Protein AF-A0A4Y2KEQ4-F1 (afdb_monomer)

Organism: Araneus ventricosus (NCBI:txid182803)

Structure (mmCIF, N/CA/C/O backbone):
data_AF-A0A4Y2KEQ4-F1
#
_entry.id   AF-A0A4Y2KEQ4-F1
#
loop_
_atom_site.group_PDB
_atom_site.id
_atom_site.type_symbol
_atom_site.label_atom_id
_atom_site.label_alt_id
_atom_site.label_comp_id
_atom_site.label_asym_id
_atom_site.label_entity_id
_atom_site.label_seq_id
_atom_site.pdbx_PDB_ins_code
_atom_site.Cartn_x
_atom_site.Cartn_y
_atom_site.Cartn_z
_atom_site.occupancy
_atom_site.B_iso_or_equiv
_atom_site.auth_seq_id
_atom_site.auth_comp_id
_atom_site.auth_asym_id
_atom_site.auth_atom_id
_atom_site.pdbx_PDB_model_num
ATOM 1 N N . MET A 1 1 ? -6.309 -8.898 8.940 1.00 89.44 1 MET A N 1
ATOM 2 C CA . MET A 1 1 ? -7.021 -7.709 9.448 1.00 89.44 1 MET A CA 1
ATOM 3 C C . MET A 1 1 ? -7.736 -6.975 8.327 1.00 89.44 1 MET A C 1
ATOM 5 O O . MET A 1 1 ? -8.952 -6.938 8.377 1.00 89.44 1 MET A O 1
ATOM 9 N N . LEU A 1 2 ? -7.035 -6.526 7.274 1.00 93.75 2 LEU A N 1
ATOM 10 C CA . LEU A 1 2 ? -7.657 -5.839 6.128 1.00 93.75 2 LEU A CA 1
ATOM 11 C C . LEU A 1 2 ? -8.900 -6.553 5.569 1.00 93.75 2 LEU A C 1
ATOM 13 O O . LEU A 1 2 ? -9.956 -5.949 5.478 1.00 93.75 2 LEU A O 1
ATOM 17 N N . ALA A 1 3 ? -8.808 -7.855 5.276 1.00 93.25 3 ALA A N 1
ATOM 18 C CA . ALA A 1 3 ? -9.948 -8.617 4.755 1.00 93.25 3 ALA A CA 1
ATOM 19 C C . ALA A 1 3 ? -11.161 -8.656 5.710 1.00 93.25 3 ALA A C 1
ATOM 21 O O . ALA A 1 3 ? -12.293 -8.611 5.245 1.00 93.25 3 ALA A O 1
ATOM 22 N N . LEU A 1 4 ? -10.930 -8.715 7.028 1.00 92.19 4 LEU A N 1
ATOM 23 C CA . LEU A 1 4 ? -12.002 -8.680 8.032 1.00 92.19 4 LEU A CA 1
ATOM 24 C C . LEU A 1 4 ? -12.635 -7.286 8.088 1.00 92.19 4 LEU A C 1
ATOM 26 O O . LEU A 1 4 ? -13.852 -7.159 8.040 1.00 92.19 4 LEU A O 1
ATOM 30 N N . CYS A 1 5 ? -11.808 -6.240 8.101 1.00 92.00 5 CYS A N 1
ATOM 31 C CA . CYS A 1 5 ? -12.287 -4.865 8.080 1.00 92.00 5 CYS A CA 1
ATOM 32 C C . CYS A 1 5 ? -13.108 -4.556 6.813 1.00 92.00 5 CYS A C 1
ATOM 34 O O . CYS A 1 5 ? -14.205 -4.009 6.912 1.00 92.00 5 CYS A O 1
ATOM 36 N N . ASN A 1 6 ? -12.643 -5.005 5.641 1.00 91.31 6 ASN A N 1
ATOM 37 C CA . ASN A 1 6 ? -13.374 -4.908 4.373 1.00 91.31 6 ASN A CA 1
ATOM 38 C C . ASN A 1 6 ? -14.713 -5.671 4.387 1.00 91.31 6 ASN A C 1
ATOM 40 O O . ASN A 1 6 ? -15.627 -5.324 3.639 1.00 91.31 6 ASN A O 1
ATOM 44 N N . ALA A 1 7 ? -14.836 -6.708 5.221 1.00 90.56 7 ALA A N 1
ATOM 45 C CA . ALA A 1 7 ? -16.080 -7.445 5.439 1.00 90.56 7 ALA A CA 1
ATOM 46 C C . ALA A 1 7 ? -17.027 -6.759 6.445 1.00 90.56 7 ALA A C 1
ATOM 48 O O . ALA A 1 7 ? -18.120 -7.264 6.687 1.00 90.56 7 ALA A O 1
ATOM 49 N N . GLY A 1 8 ? -16.634 -5.614 7.013 1.00 88.69 8 GLY A N 1
ATOM 50 C CA . GLY A 1 8 ? -17.411 -4.885 8.016 1.00 88.69 8 GLY A CA 1
ATOM 51 C C . GLY A 1 8 ? -17.268 -5.434 9.435 1.00 88.69 8 GLY A C 1
ATOM 52 O O . GLY A 1 8 ? -18.014 -5.017 10.319 1.00 88.69 8 GLY A O 1
ATOM 53 N N . GLU A 1 9 ? -16.325 -6.350 9.674 1.00 90.81 9 GLU A N 1
ATOM 54 C CA . GLU A 1 9 ? -16.040 -6.829 11.026 1.00 90.81 9 GLU A CA 1
ATOM 55 C C . GLU A 1 9 ? -15.457 -5.700 11.872 1.00 90.81 9 GLU A C 1
ATOM 57 O O . GLU A 1 9 ? -14.577 -4.954 11.427 1.00 90.81 9 GLU A O 1
ATOM 62 N N . ARG A 1 10 ? -15.931 -5.596 13.115 1.00 89.69 10 ARG A N 1
ATOM 63 C CA . ARG A 1 10 ? -15.475 -4.571 14.054 1.00 89.69 10 ARG A CA 1
ATOM 64 C C . ARG A 1 10 ? -14.089 -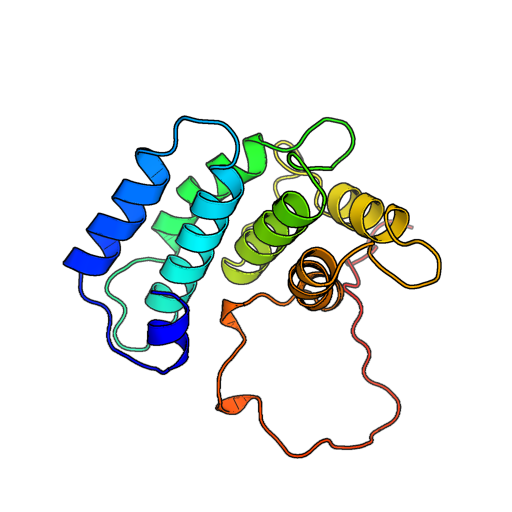4.918 14.580 1.00 89.69 10 ARG A C 1
ATOM 66 O O . ARG A 1 10 ? -13.900 -5.979 15.173 1.00 89.69 10 ARG A O 1
ATOM 73 N N . MET A 1 11 ? -13.144 -4.000 14.418 1.00 91.81 11 MET A N 1
ATOM 74 C CA . MET A 1 11 ? -11.799 -4.138 14.979 1.00 91.81 11 MET A CA 1
ATOM 75 C C . MET A 1 11 ? -11.745 -3.580 16.406 1.00 91.81 11 MET A C 1
ATOM 77 O O . MET A 1 11 ? -12.445 -2.623 16.738 1.00 91.81 11 MET A O 1
ATOM 81 N N . THR A 1 12 ? -10.942 -4.202 17.270 1.00 92.44 12 THR A N 1
ATOM 82 C CA . THR A 1 12 ? -10.748 -3.748 18.658 1.00 92.44 12 THR A CA 1
ATOM 83 C C . THR A 1 12 ? -9.490 -2.889 18.800 1.00 92.44 12 THR A C 1
ATOM 85 O O . THR A 1 12 ? -8.574 -2.990 17.986 1.00 92.44 12 THR A O 1
ATOM 88 N N . GLU A 1 13 ? -9.382 -2.101 19.872 1.00 91.94 13 GLU A N 1
ATOM 89 C CA . GLU A 1 13 ? -8.150 -1.357 20.202 1.00 91.94 13 GLU A CA 1
ATOM 90 C C . GLU A 1 13 ? -6.926 -2.285 20.266 1.00 91.94 13 GLU A C 1
ATOM 92 O O . GLU A 1 13 ? -5.874 -1.989 19.712 1.00 91.94 13 GLU A O 1
ATOM 97 N N . ARG A 1 14 ? -7.084 -3.487 20.836 1.00 93.25 14 ARG A N 1
ATOM 98 C CA . ARG A 1 14 ? -6.017 -4.500 20.892 1.00 93.25 14 ARG A CA 1
ATOM 99 C C . ARG A 1 14 ? -5.568 -4.961 19.501 1.00 93.25 14 ARG A C 1
ATOM 101 O O . ARG A 1 14 ? -4.409 -5.339 19.319 1.00 93.25 14 ARG A O 1
ATOM 108 N N . ASP A 1 15 ? -6.485 -5.016 18.541 1.00 93.31 15 ASP A N 1
ATOM 109 C CA . ASP A 1 15 ? -6.168 -5.379 17.160 1.00 93.31 15 ASP A CA 1
ATOM 110 C C . ASP A 1 15 ? -5.333 -4.281 16.496 1.00 93.31 15 ASP A C 1
ATOM 112 O O . ASP A 1 15 ? -4.303 -4.581 15.886 1.00 93.31 15 ASP A O 1
ATOM 116 N N . VAL A 1 16 ? -5.722 -3.022 16.706 1.00 92.75 16 VAL A N 1
ATOM 117 C CA . VAL A 1 16 ? -4.980 -1.835 16.267 1.00 92.75 16 VAL A CA 1
ATOM 118 C C . VAL A 1 16 ? -3.585 -1.797 16.891 1.00 92.75 16 VAL A C 1
ATOM 120 O O . VAL A 1 16 ? -2.601 -1.769 16.159 1.00 92.75 16 VAL A O 1
ATOM 123 N N . GLU A 1 17 ? -3.463 -1.921 18.216 1.00 92.50 17 GLU A N 1
ATOM 124 C CA . GLU A 1 17 ? -2.174 -1.938 18.925 1.00 92.50 17 GLU A CA 1
ATOM 125 C C . GLU A 1 17 ? -1.220 -3.008 18.379 1.00 92.50 17 GLU A C 1
ATOM 127 O O . GLU A 1 17 ? -0.030 -2.761 18.160 1.00 92.50 17 GLU A O 1
ATOM 132 N N . LYS A 1 18 ? -1.732 -4.222 18.132 1.00 91.38 18 LYS A N 1
ATOM 133 C CA . LYS A 1 18 ? -0.938 -5.305 17.539 1.00 91.38 18 LYS A CA 1
ATOM 134 C C . LYS A 1 18 ? -0.464 -4.943 16.141 1.00 91.38 18 LYS A C 1
ATOM 136 O O . LYS A 1 18 ? 0.687 -5.226 15.811 1.00 91.38 18 LYS A O 1
ATOM 141 N N . LEU A 1 19 ? -1.330 -4.353 15.324 1.00 90.88 19 LEU A N 1
ATOM 142 C CA . LEU A 1 19 ? -1.014 -3.995 13.949 1.00 90.88 19 LEU A CA 1
ATOM 143 C C . LEU A 1 19 ? 0.008 -2.852 13.882 1.00 90.88 19 LEU A C 1
ATOM 145 O O . LEU A 1 19 ? 1.003 -2.967 13.166 1.00 90.88 19 LEU A O 1
ATOM 149 N N . THR A 1 20 ? -0.161 -1.822 14.709 1.00 91.69 20 THR A N 1
ATOM 150 C CA . THR A 1 20 ? 0.815 -0.739 14.890 1.00 91.69 20 THR A CA 1
ATOM 151 C C . THR A 1 20 ? 2.146 -1.289 15.409 1.00 91.69 20 THR A C 1
ATOM 153 O O . THR A 1 20 ? 3.215 -0.938 14.912 1.00 91.69 20 THR A O 1
ATOM 156 N N . SER A 1 21 ? 2.122 -2.256 16.333 1.00 90.38 21 SER A N 1
ATOM 157 C CA . SER A 1 21 ? 3.342 -2.932 16.789 1.00 90.38 21 SER A CA 1
ATOM 158 C C . SER A 1 21 ? 4.043 -3.715 15.673 1.00 90.38 21 SER A C 1
ATOM 160 O O . SER A 1 21 ? 5.274 -3.722 15.623 1.00 90.38 21 SER A O 1
ATOM 162 N N . VAL A 1 22 ? 3.294 -4.366 14.776 1.00 89.00 22 VAL A N 1
ATOM 163 C CA . VAL A 1 22 ? 3.852 -5.055 13.599 1.00 89.00 22 VAL A CA 1
ATOM 164 C C . VAL A 1 22 ? 4.550 -4.064 12.672 1.00 89.00 22 VAL A C 1
ATOM 166 O O . VAL A 1 22 ? 5.647 -4.368 12.207 1.00 89.00 22 VAL A O 1
ATOM 169 N N . PHE A 1 23 ? 3.968 -2.881 12.456 1.00 91.50 23 PHE A N 1
ATOM 170 C CA . PHE A 1 23 ? 4.589 -1.823 11.659 1.00 91.50 23 PHE A CA 1
ATOM 171 C C . PHE A 1 23 ? 5.926 -1.354 12.249 1.00 91.50 23 PHE A C 1
ATOM 173 O O . PHE A 1 23 ? 6.896 -1.189 11.515 1.00 91.50 23 PHE A O 1
ATOM 180 N N . TRP A 1 24 ? 5.999 -1.153 13.567 1.00 88.88 24 TRP A N 1
ATOM 181 C CA . TRP A 1 24 ? 7.203 -0.613 14.210 1.00 88.88 24 TRP A CA 1
ATOM 182 C C . TRP A 1 24 ? 8.272 -1.645 14.502 1.00 88.88 24 TRP A C 1
ATOM 184 O O . TRP A 1 24 ? 9.456 -1.328 14.497 1.00 88.88 24 TRP A O 1
ATOM 194 N N . LYS A 1 25 ? 7.907 -2.912 14.705 1.00 84.94 25 LYS A N 1
ATOM 195 C CA . LYS A 1 25 ? 8.901 -3.980 14.869 1.00 84.94 25 LYS A CA 1
ATOM 196 C C . LYS A 1 25 ? 9.637 -4.273 13.565 1.00 84.94 25 LYS A C 1
ATOM 198 O O . LYS A 1 25 ? 10.468 -5.182 13.558 1.00 84.94 25 LYS A O 1
ATOM 203 N N . ALA A 1 26 ? 9.396 -3.483 12.513 1.00 71.62 26 ALA A N 1
ATOM 204 C CA . ALA A 1 26 ? 9.523 -3.897 11.147 1.00 71.62 26 ALA A CA 1
ATOM 205 C C . ALA A 1 26 ? 10.945 -3.944 10.517 1.00 71.62 26 ALA A C 1
ATOM 207 O O . ALA A 1 26 ? 11.181 -3.248 9.536 1.00 71.62 26 ALA A O 1
ATOM 208 N N . HIS A 1 27 ? 11.927 -4.671 11.074 1.00 62.81 27 HIS A N 1
ATOM 209 C CA . HIS A 1 27 ? 13.364 -4.360 10.884 1.00 62.81 27 HIS A CA 1
ATOM 210 C C . HIS A 1 27 ? 14.207 -5.231 9.907 1.00 62.81 27 HIS A C 1
ATOM 212 O O . HIS A 1 27 ? 15.433 -5.154 9.975 1.00 62.81 27 HIS A O 1
ATOM 218 N N . ARG A 1 28 ? 13.658 -6.071 9.010 1.00 59.03 28 ARG A N 1
ATOM 219 C CA . ARG A 1 28 ? 14.478 -6.810 7.999 1.00 59.03 28 ARG A CA 1
ATOM 220 C C . ARG A 1 28 ? 14.025 -6.537 6.554 1.00 59.03 28 ARG A C 1
ATOM 222 O O . ARG A 1 28 ? 13.014 -5.880 6.329 1.00 59.03 28 ARG A O 1
ATOM 229 N N . GLU A 1 29 ? 14.779 -7.042 5.573 1.00 50.44 29 GLU A N 1
ATOM 230 C CA . GLU A 1 29 ? 14.389 -7.036 4.150 1.00 50.44 29 GLU A CA 1
ATOM 231 C C . GLU A 1 29 ? 12.990 -7.659 3.960 1.00 50.44 29 GLU A C 1
ATOM 233 O O . GLU A 1 29 ? 12.661 -8.636 4.638 1.00 50.44 29 GLU A O 1
ATOM 238 N N . PHE A 1 30 ? 12.180 -7.095 3.049 1.00 56.72 30 PHE A N 1
ATOM 239 C CA . PHE A 1 30 ? 10.769 -7.434 2.753 1.00 56.72 30 PHE A CA 1
ATOM 240 C C . PHE A 1 30 ? 9.705 -6.919 3.732 1.00 56.72 30 PHE A C 1
ATOM 242 O O . PHE A 1 30 ? 8.533 -7.293 3.636 1.00 56.72 30 PHE A O 1
ATOM 249 N N . TRP A 1 31 ? 10.064 -6.056 4.683 1.00 83.19 31 TRP A N 1
ATOM 250 C CA . TRP A 1 31 ? 9.089 -5.587 5.668 1.00 83.19 31 TRP A CA 1
ATOM 251 C C . TRP A 1 31 ? 8.289 -4.384 5.184 1.00 83.19 31 TRP A C 1
ATOM 253 O O . TRP A 1 31 ? 7.193 -4.176 5.693 1.00 83.19 31 TRP A O 1
ATOM 263 N N . THR A 1 32 ? 8.743 -3.660 4.158 1.00 92.88 32 THR A N 1
ATOM 264 C CA . THR A 1 32 ? 7.969 -2.546 3.594 1.00 92.88 32 THR A CA 1
ATOM 265 C C . THR A 1 32 ? 6.634 -3.013 3.008 1.00 92.88 32 THR A C 1
ATOM 267 O O . THR A 1 32 ? 5.630 -2.331 3.191 1.00 92.88 32 THR A O 1
ATOM 270 N N . ASP A 1 33 ? 6.559 -4.225 2.443 1.00 94.25 33 ASP A N 1
ATOM 271 C CA . ASP A 1 33 ? 5.275 -4.842 2.070 1.00 94.25 33 ASP A CA 1
ATOM 272 C C . ASP A 1 33 ? 4.348 -5.014 3.282 1.00 94.25 33 ASP A C 1
ATOM 274 O O . ASP A 1 33 ? 3.154 -4.726 3.220 1.00 94.25 33 ASP A O 1
ATOM 278 N N . THR A 1 34 ? 4.904 -5.492 4.400 1.00 94.00 34 THR A N 1
ATOM 279 C CA . THR A 1 34 ? 4.156 -5.743 5.640 1.00 94.00 34 THR A CA 1
ATOM 280 C C . THR A 1 34 ? 3.707 -4.433 6.278 1.00 94.00 34 THR A C 1
ATOM 282 O O . THR A 1 34 ? 2.571 -4.333 6.729 1.00 94.00 34 THR A O 1
ATOM 285 N N . GLN A 1 35 ? 4.569 -3.417 6.272 1.00 94.94 35 GLN A N 1
ATOM 286 C CA . GLN A 1 35 ? 4.268 -2.069 6.739 1.00 94.94 35 GLN A CA 1
ATOM 287 C C . GLN A 1 35 ? 3.165 -1.424 5.891 1.00 94.94 35 GLN A C 1
ATOM 289 O O . GLN A 1 35 ? 2.193 -0.926 6.448 1.00 94.94 35 GLN A O 1
ATOM 294 N N . ALA A 1 36 ? 3.250 -1.507 4.561 1.00 96.25 36 ALA A N 1
ATOM 295 C CA . ALA A 1 36 ? 2.211 -1.002 3.666 1.00 96.25 36 ALA A CA 1
ATOM 296 C C . ALA A 1 36 ? 0.869 -1.723 3.879 1.00 96.25 36 ALA A C 1
ATOM 298 O O . ALA A 1 36 ? -0.173 -1.079 3.974 1.00 96.25 36 ALA A O 1
ATOM 299 N N . LEU A 1 37 ? 0.876 -3.052 4.037 1.00 95.69 37 LEU A N 1
ATOM 300 C CA . LEU A 1 37 ? -0.332 -3.819 4.369 1.00 95.69 37 LEU A CA 1
ATOM 301 C C . LEU A 1 37 ? -0.895 -3.477 5.757 1.00 95.69 37 LEU A C 1
ATOM 303 O O . LEU A 1 37 ? -2.115 -3.490 5.931 1.00 95.69 37 LEU A O 1
ATOM 307 N N . ALA A 1 38 ? -0.036 -3.173 6.734 1.00 95.31 38 ALA A N 1
ATOM 308 C CA . ALA A 1 38 ? -0.458 -2.702 8.047 1.00 95.31 38 ALA A CA 1
ATOM 309 C C . ALA A 1 38 ? -1.131 -1.329 7.948 1.00 95.31 38 ALA A C 1
ATOM 311 O O . ALA A 1 38 ? -2.229 -1.170 8.472 1.00 95.31 38 ALA A O 1
ATOM 312 N N . VAL A 1 39 ? -0.551 -0.390 7.194 1.00 96.06 39 VAL A N 1
ATOM 313 C CA . VAL A 1 39 ? -1.170 0.916 6.920 1.00 96.06 39 VAL A CA 1
ATOM 314 C C . VAL A 1 39 ? -2.518 0.745 6.221 1.00 96.06 39 VAL A C 1
ATOM 316 O O . VAL A 1 39 ? -3.505 1.291 6.695 1.00 96.06 39 VAL A O 1
ATOM 319 N N . LEU A 1 40 ? -2.613 -0.075 5.168 1.00 96.94 40 LEU A N 1
ATOM 320 C CA . LEU A 1 40 ? -3.890 -0.354 4.493 1.00 96.94 40 LEU A CA 1
ATOM 321 C C . LEU A 1 40 ? -4.952 -0.882 5.468 1.00 96.94 40 LEU A C 1
ATOM 323 O O . LEU A 1 40 ? -6.101 -0.449 5.445 1.00 96.94 40 LEU A O 1
ATOM 327 N N . 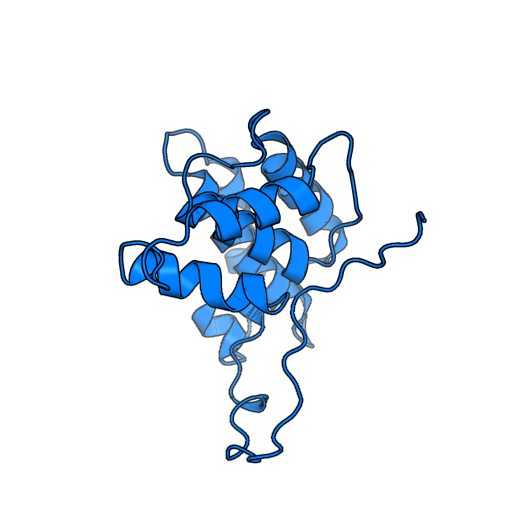ALA A 1 41 ? -4.580 -1.814 6.346 1.00 95.69 41 ALA A N 1
ATOM 328 C CA . ALA A 1 41 ? -5.497 -2.329 7.352 1.00 95.69 41 ALA A CA 1
ATOM 329 C C . ALA A 1 41 ? -5.912 -1.254 8.374 1.00 95.69 41 ALA A C 1
ATOM 331 O O . ALA A 1 41 ? -7.100 -1.171 8.666 1.00 95.69 41 ALA A O 1
ATOM 332 N N . LEU A 1 42 ? -4.984 -0.425 8.867 1.00 95.38 42 LEU A N 1
ATOM 333 C CA . LEU A 1 42 ? -5.273 0.673 9.801 1.00 95.38 42 LEU A CA 1
ATOM 334 C C . LEU A 1 42 ? -6.180 1.738 9.177 1.00 95.38 42 LEU A C 1
ATOM 336 O O . LEU A 1 42 ? -7.164 2.124 9.797 1.00 95.38 42 LEU A O 1
ATOM 340 N N . VAL A 1 43 ? -5.918 2.133 7.926 1.00 95.31 43 VAL A N 1
ATOM 341 C CA . VAL A 1 43 ? -6.792 3.035 7.158 1.00 95.31 43 VAL A CA 1
ATOM 342 C C . VAL A 1 43 ? -8.203 2.468 7.067 1.00 95.31 43 VAL A C 1
ATOM 344 O O . VAL A 1 43 ? -9.173 3.194 7.251 1.00 95.31 43 VAL A O 1
ATOM 347 N N . CYS A 1 44 ? -8.340 1.168 6.791 1.00 94.38 44 CYS A N 1
ATOM 348 C CA . CYS A 1 44 ? -9.657 0.547 6.762 1.00 94.38 44 CYS A CA 1
ATOM 349 C C . CYS A 1 44 ? -10.375 0.693 8.114 1.00 94.38 44 CYS A C 1
ATOM 351 O O . CYS A 1 44 ? -11.551 1.048 8.129 1.00 94.38 44 CYS A O 1
ATOM 353 N N . VAL A 1 45 ? -9.676 0.453 9.233 1.00 93.25 45 VAL A N 1
ATOM 354 C CA . VAL A 1 45 ? -10.250 0.586 10.585 1.00 93.25 45 VAL A CA 1
ATOM 355 C C . VAL A 1 45 ? -10.689 2.018 10.869 1.00 93.25 45 VAL A C 1
ATOM 357 O O . VAL A 1 45 ? -11.806 2.215 11.339 1.00 93.25 45 VAL A O 1
ATOM 360 N N . ALA A 1 46 ? -9.845 2.996 10.543 1.00 92.44 46 ALA A N 1
ATOM 361 C CA . ALA A 1 46 ? -10.148 4.413 10.719 1.00 92.44 46 ALA A CA 1
ATOM 362 C C . ALA A 1 46 ? -11.350 4.860 9.866 1.00 92.44 46 ALA A C 1
ATOM 364 O O . ALA A 1 46 ? -12.134 5.701 10.269 1.00 92.44 46 ALA A O 1
ATOM 365 N N . LYS A 1 47 ? -11.589 4.240 8.703 1.00 90.12 47 LYS A N 1
ATOM 366 C CA . LYS A 1 47 ? -12.773 4.546 7.877 1.00 90.12 47 LYS A CA 1
ATOM 367 C C . LYS A 1 47 ? -14.062 3.844 8.339 1.00 90.12 47 LYS A C 1
ATOM 369 O O . LYS A 1 47 ? -15.107 4.039 7.712 1.00 90.12 47 LYS A O 1
ATOM 374 N N . GLN A 1 48 ? -14.038 3.013 9.388 1.00 86.56 48 GLN A N 1
ATOM 375 C CA . GLN A 1 48 ? -15.254 2.364 9.896 1.00 86.56 48 GLN A CA 1
ATOM 376 C C . GLN A 1 48 ? -16.116 3.335 10.733 1.00 86.56 48 GLN A C 1
ATOM 378 O O . GLN A 1 48 ? -15.582 4.152 11.470 1.00 86.56 48 GLN A O 1
ATOM 383 N N . PRO A 1 49 ? -17.459 3.195 10.743 1.00 80.19 49 PRO A N 1
ATOM 384 C CA . PRO A 1 49 ? -18.361 4.067 11.519 1.00 80.19 49 PRO A CA 1
ATOM 385 C C . PRO A 1 49 ? -18.161 4.053 13.047 1.00 80.19 49 PRO A C 1
ATOM 387 O O . PRO A 1 49 ? -18.751 4.861 13.762 1.00 80.19 49 PRO A O 1
ATOM 390 N N . HIS A 1 50 ? -17.403 3.085 13.561 1.00 77.31 50 HIS A N 1
ATOM 391 C CA . HIS A 1 50 ? -17.083 2.909 14.978 1.00 77.31 50 HIS A CA 1
ATOM 392 C C . HIS A 1 50 ? -15.564 2.872 15.157 1.00 77.31 50 HIS A C 1
ATOM 394 O O . HIS A 1 50 ? -15.037 1.930 15.755 1.00 77.31 50 HIS A O 1
ATOM 400 N N . GLU A 1 51 ? -14.883 3.844 14.550 1.00 73.75 51 GLU A N 1
ATOM 401 C CA . GLU A 1 51 ? -13.428 3.941 14.550 1.00 73.75 51 GLU A CA 1
ATOM 402 C C . GLU A 1 51 ? -12.862 3.909 15.976 1.00 73.75 51 GLU A C 1
ATOM 404 O O . GLU A 1 51 ? -13.406 4.480 16.921 1.00 73.75 51 GLU A O 1
ATOM 409 N N . VAL A 1 52 ? -11.764 3.177 16.119 1.00 82.75 52 VAL A N 1
ATOM 410 C CA . VAL A 1 52 ? -10.961 3.077 17.348 1.00 82.75 52 VAL A CA 1
ATOM 411 C C . VAL A 1 52 ? -9.537 3.586 17.104 1.00 82.75 52 VAL A C 1
ATOM 413 O O . VAL A 1 52 ? -8.646 3.342 17.909 1.00 82.75 52 VAL A O 1
ATOM 416 N N . PHE A 1 53 ? -9.304 4.220 15.952 1.00 85.19 53 PHE A N 1
ATOM 417 C CA . PHE A 1 53 ? -7.995 4.657 15.489 1.00 85.19 53 PHE A CA 1
ATOM 418 C C . PHE A 1 53 ? -8.145 5.882 14.593 1.00 85.19 53 PHE A C 1
ATOM 420 O O . PHE A 1 53 ? -8.976 5.860 13.687 1.00 85.19 53 PHE A O 1
ATOM 427 N N . ASP A 1 54 ? -7.346 6.913 14.849 1.00 84.25 54 ASP A N 1
ATOM 428 C CA . ASP A 1 54 ? -7.425 8.192 14.147 1.00 84.25 54 ASP A CA 1
ATOM 429 C C . ASP A 1 54 ? -6.626 8.159 12.830 1.00 84.25 54 ASP A C 1
ATOM 431 O O . ASP A 1 54 ? -5.519 7.616 12.753 1.00 84.25 54 ASP A O 1
ATOM 435 N N . MET A 1 55 ? -7.170 8.782 11.783 1.00 85.00 55 MET A N 1
ATOM 436 C CA . MET A 1 55 ? -6.462 9.015 10.522 1.00 85.00 55 MET A CA 1
ATOM 437 C C . MET A 1 55 ? -5.200 9.872 10.711 1.00 85.00 55 MET A C 1
ATOM 439 O O . MET A 1 55 ? -4.246 9.715 9.946 1.00 85.00 55 MET A O 1
ATOM 443 N N . ASP A 1 56 ? -5.144 10.742 11.722 1.00 85.31 56 ASP A N 1
ATOM 444 C CA . ASP A 1 56 ? -3.950 11.543 12.010 1.00 85.31 56 ASP A CA 1
ATOM 445 C C . ASP A 1 56 ? -2.751 10.677 12.436 1.00 85.31 56 ASP A C 1
ATOM 447 O O . ASP A 1 56 ? -1.619 10.968 12.041 1.00 85.31 56 ASP A O 1
ATOM 451 N N . GLU A 1 57 ? -2.976 9.556 13.131 1.00 87.00 57 GLU A N 1
ATOM 452 C CA . GLU A 1 57 ? -1.908 8.609 13.494 1.00 87.00 57 GLU A CA 1
ATOM 453 C C . GLU A 1 57 ? -1.319 7.895 12.262 1.00 87.00 57 GLU A C 1
ATOM 455 O O . GLU A 1 57 ? -0.164 7.465 12.257 1.00 87.00 57 GLU A O 1
ATOM 460 N N . ILE A 1 58 ? -2.077 7.812 11.164 1.00 92.19 58 ILE A N 1
ATOM 461 C CA . ILE A 1 58 ? -1.624 7.198 9.907 1.00 92.19 58 ILE A CA 1
ATOM 462 C C . ILE A 1 58 ? -0.577 8.070 9.208 1.00 92.19 58 ILE A C 1
ATOM 464 O O . ILE A 1 58 ? 0.285 7.538 8.499 1.00 92.19 58 ILE A O 1
ATOM 468 N N . LYS A 1 59 ? -0.597 9.392 9.427 1.00 90.19 59 LYS A N 1
ATOM 469 C CA . LYS A 1 59 ? 0.347 10.326 8.797 1.00 90.19 59 LYS A CA 1
ATOM 470 C C . LYS A 1 59 ? 1.791 9.943 9.106 1.00 90.19 59 LYS A C 1
ATOM 472 O O . LYS A 1 59 ? 2.580 9.804 8.174 1.00 90.19 59 LYS A O 1
ATOM 477 N N . GLU A 1 60 ? 2.113 9.660 10.367 1.00 89.88 60 GLU A N 1
ATOM 478 C CA . GLU A 1 60 ? 3.462 9.241 10.773 1.00 89.88 60 GLU A CA 1
ATOM 479 C C . GLU A 1 60 ? 3.891 7.937 10.077 1.00 89.88 60 GLU A C 1
ATOM 481 O O . GLU A 1 60 ? 4.982 7.850 9.510 1.00 89.88 60 GLU A O 1
ATOM 486 N N . LEU A 1 61 ? 3.003 6.941 10.027 1.00 92.94 61 LEU A N 1
ATOM 487 C CA . LEU A 1 61 ? 3.290 5.657 9.380 1.00 92.94 61 LEU A CA 1
ATOM 488 C C . LEU A 1 61 ? 3.534 5.823 7.873 1.00 92.94 61 LEU A C 1
ATOM 490 O O . LEU A 1 61 ? 4.431 5.200 7.303 1.00 92.94 61 LEU A O 1
ATOM 494 N N . THR A 1 62 ? 2.755 6.683 7.213 1.00 93.69 62 THR A N 1
ATOM 495 C CA . THR A 1 62 ? 2.940 6.967 5.784 1.00 93.69 62 THR A CA 1
ATOM 496 C C . THR A 1 62 ? 4.227 7.740 5.512 1.00 93.69 62 THR A C 1
ATOM 498 O O . THR A 1 62 ? 4.893 7.439 4.523 1.00 93.69 62 THR A O 1
ATOM 501 N N . MET A 1 63 ? 4.649 8.650 6.398 1.00 92.38 63 MET A N 1
ATOM 502 C CA . MET A 1 63 ? 5.951 9.323 6.288 1.00 92.38 63 MET A CA 1
ATOM 503 C C . MET A 1 63 ? 7.112 8.322 6.333 1.00 92.38 63 MET A C 1
ATOM 505 O O . MET A 1 63 ? 8.051 8.429 5.544 1.00 92.38 63 MET A O 1
ATOM 509 N N . GLU A 1 64 ? 7.042 7.307 7.195 1.00 92.19 64 GLU A N 1
ATOM 510 C CA . GLU A 1 64 ? 8.058 6.248 7.244 1.00 92.19 64 GLU A CA 1
ATOM 511 C C . GLU A 1 64 ? 8.109 5.404 5.962 1.00 92.19 64 GLU A C 1
ATOM 513 O O . GLU A 1 64 ? 9.190 4.981 5.545 1.00 92.19 64 GLU A O 1
ATOM 518 N N . LEU A 1 65 ? 6.968 5.190 5.296 1.00 93.94 65 LEU A N 1
ATOM 519 C CA . LEU A 1 65 ? 6.930 4.541 3.981 1.00 93.94 65 LEU A CA 1
ATOM 520 C C . LEU A 1 65 ? 7.529 5.431 2.885 1.00 93.94 65 LEU A C 1
ATOM 522 O O . LEU A 1 65 ? 8.308 4.937 2.068 1.00 93.94 65 LEU A O 1
ATOM 526 N N . LYS A 1 66 ? 7.208 6.732 2.883 1.00 94.38 66 LYS A N 1
ATOM 527 C CA . LYS A 1 66 ? 7.710 7.707 1.898 1.00 94.38 66 LYS A CA 1
ATOM 528 C C . LYS A 1 66 ? 9.239 7.727 1.851 1.00 94.38 66 LYS A C 1
ATOM 530 O O . LYS A 1 66 ? 9.826 7.538 0.789 1.00 94.38 66 LYS A O 1
ATOM 535 N N . LYS A 1 67 ? 9.885 7.760 3.024 1.00 92.38 67 LYS A N 1
ATOM 536 C CA . LYS A 1 67 ? 11.355 7.728 3.188 1.00 92.38 67 LYS A CA 1
ATOM 537 C C . LYS A 1 67 ? 12.057 6.527 2.530 1.00 92.38 67 LYS A C 1
ATOM 539 O O . LYS A 1 67 ? 13.281 6.530 2.410 1.00 92.38 67 LYS A O 1
ATOM 544 N N . ARG A 1 68 ? 11.327 5.475 2.134 1.00 92.75 68 ARG A N 1
ATOM 545 C CA . ARG A 1 68 ? 11.887 4.271 1.493 1.00 92.75 68 ARG A CA 1
ATOM 546 C C . ARG A 1 68 ? 12.047 4.396 -0.023 1.00 92.75 68 ARG A C 1
ATOM 548 O O . ARG A 1 68 ? 12.587 3.471 -0.634 1.00 92.75 68 ARG A O 1
ATOM 555 N N . GLN A 1 69 ? 11.591 5.484 -0.645 1.00 94.88 69 GLN A N 1
ATOM 556 C CA . GLN A 1 69 ? 11.729 5.654 -2.088 1.00 94.88 69 GLN A CA 1
ATOM 557 C C . GLN A 1 69 ? 13.197 5.804 -2.502 1.00 94.88 69 GLN A C 1
ATOM 559 O O . GLN A 1 69 ? 13.954 6.622 -1.983 1.00 94.88 69 GLN A O 1
ATOM 564 N N . TYR A 1 70 ? 13.614 5.010 -3.484 1.00 95.12 70 TYR A N 1
ATOM 565 C CA . TYR A 1 70 ? 14.909 5.173 -4.126 1.00 95.12 70 TYR A CA 1
ATOM 566 C C . TYR A 1 70 ? 14.885 6.341 -5.111 1.00 95.12 70 TYR A C 1
ATOM 568 O O . TYR A 1 70 ? 13.853 6.703 -5.669 1.00 95.12 70 TYR A O 1
ATOM 576 N N . ARG A 1 71 ? 16.070 6.862 -5.450 1.00 94.00 71 ARG A N 1
ATOM 577 C CA . ARG A 1 71 ? 16.222 7.965 -6.418 1.00 94.00 71 ARG A CA 1
ATOM 578 C C . ARG A 1 71 ? 15.599 7.695 -7.789 1.00 94.00 71 ARG A C 1
ATOM 580 O O . ARG A 1 71 ? 15.305 8.643 -8.512 1.00 94.00 71 ARG A O 1
ATOM 587 N N . ASN A 1 72 ? 15.434 6.433 -8.182 1.00 94.19 72 ASN A N 1
ATOM 588 C CA . ASN A 1 72 ? 14.797 6.059 -9.447 1.00 94.19 72 ASN A CA 1
ATOM 589 C C . ASN A 1 72 ? 13.253 6.124 -9.397 1.00 94.19 72 ASN A C 1
ATOM 591 O O . ASN A 1 72 ? 12.641 6.012 -10.455 1.00 94.19 72 ASN A O 1
ATOM 595 N N . GLY A 1 73 ? 12.646 6.329 -8.222 1.00 94.44 73 GLY A N 1
ATOM 596 C CA . GLY A 1 73 ? 11.200 6.397 -7.988 1.00 94.44 73 GLY A CA 1
ATOM 597 C C . GLY A 1 73 ? 10.577 5.113 -7.434 1.00 94.44 73 GLY A C 1
ATOM 598 O O . GLY A 1 73 ? 9.438 5.134 -6.981 1.00 94.44 73 GLY A O 1
ATOM 599 N N . THR A 1 74 ? 11.295 3.988 -7.441 1.00 95.81 74 THR A N 1
ATOM 600 C CA . THR A 1 74 ? 10.773 2.717 -6.908 1.00 95.81 74 THR A CA 1
ATOM 601 C C . THR A 1 74 ? 10.989 2.606 -5.404 1.00 95.81 74 THR A C 1
ATOM 603 O O . THR A 1 74 ? 11.943 3.169 -4.872 1.00 95.81 74 THR A O 1
ATOM 606 N N . VAL A 1 75 ? 10.178 1.786 -4.745 1.00 95.06 75 VAL A N 1
ATOM 607 C CA . VAL A 1 75 ? 10.439 1.281 -3.394 1.00 95.06 75 VAL A CA 1
ATOM 608 C C . VAL A 1 75 ? 10.739 -0.208 -3.502 1.00 95.06 75 VAL A C 1
ATOM 610 O O . VAL A 1 75 ? 9.848 -0.979 -3.847 1.00 95.06 75 VAL A O 1
ATOM 613 N N . GLU A 1 76 ? 11.983 -0.605 -3.230 1.00 93.00 76 GLU A N 1
ATOM 614 C CA . GLU A 1 76 ? 12.486 -1.982 -3.358 1.00 93.00 76 GLU A CA 1
ATOM 615 C C . GLU A 1 76 ? 12.225 -2.599 -4.750 1.00 93.00 76 GLU A C 1
ATOM 617 O O . GLU A 1 76 ? 13.059 -2.509 -5.648 1.00 93.00 76 GLU A O 1
ATOM 622 N N . ASN A 1 77 ? 11.059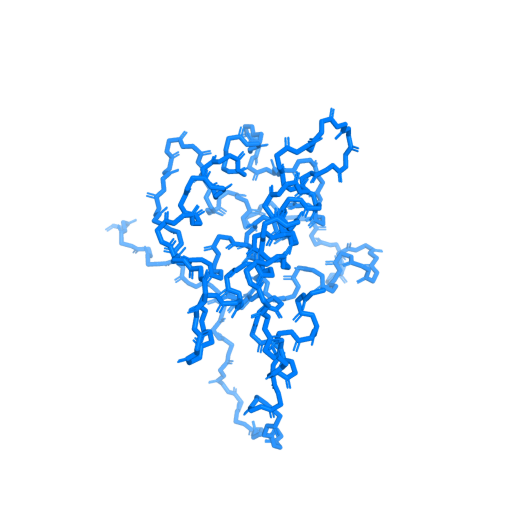 -3.218 -4.946 1.00 94.06 77 ASN A N 1
ATOM 623 C CA . ASN A 1 77 ? 10.641 -3.892 -6.173 1.00 94.06 77 ASN A CA 1
ATOM 624 C C . ASN A 1 77 ? 9.248 -3.412 -6.636 1.00 94.06 77 ASN A C 1
ATOM 626 O O . ASN A 1 77 ? 8.580 -2.630 -5.963 1.00 94.06 77 ASN A O 1
ATOM 630 N N . LEU A 1 78 ? 8.786 -3.895 -7.795 1.00 95.44 78 LEU A N 1
ATOM 631 C CA . LEU A 1 78 ? 7.510 -3.475 -8.393 1.00 95.44 78 LEU A CA 1
ATOM 632 C C . LEU A 1 78 ? 6.306 -3.678 -7.461 1.00 95.44 78 LEU A C 1
ATOM 634 O O . LEU A 1 78 ? 5.487 -2.777 -7.297 1.00 95.44 78 LEU A O 1
ATOM 638 N N . LYS A 1 79 ? 6.211 -4.856 -6.838 1.00 95.75 79 LYS A N 1
ATOM 639 C CA . LYS A 1 79 ? 5.130 -5.201 -5.909 1.00 95.75 79 LYS A CA 1
ATOM 640 C C . LYS A 1 79 ? 5.136 -4.269 -4.697 1.00 95.75 79 LYS A C 1
ATOM 642 O O . LYS A 1 79 ? 4.087 -3.753 -4.326 1.00 95.75 79 LYS A O 1
ATOM 647 N N . THR A 1 80 ? 6.308 -4.034 -4.114 1.00 96.31 80 THR A N 1
ATOM 648 C CA . THR A 1 80 ? 6.470 -3.159 -2.946 1.00 96.31 80 THR A CA 1
ATOM 649 C C . THR A 1 80 ? 6.158 -1.704 -3.286 1.00 96.31 80 THR A C 1
ATOM 651 O O . THR A 1 80 ? 5.420 -1.051 -2.555 1.00 96.31 80 THR A O 1
ATOM 654 N N . THR A 1 81 ? 6.616 -1.223 -4.445 1.00 97.19 81 THR A N 1
ATOM 655 C CA . THR A 1 81 ? 6.269 0.110 -4.968 1.00 97.19 81 THR A CA 1
ATOM 656 C C . THR A 1 81 ? 4.754 0.268 -5.093 1.00 97.19 81 THR A C 1
ATOM 658 O O . THR A 1 81 ? 4.193 1.259 -4.631 1.00 97.19 81 THR A O 1
ATOM 661 N N . ALA A 1 82 ? 4.077 -0.733 -5.661 1.00 97.44 82 ALA A N 1
ATOM 662 C CA . ALA A 1 82 ? 2.629 -0.710 -5.808 1.00 97.44 82 ALA A CA 1
ATOM 663 C C . ALA A 1 82 ? 1.908 -0.714 -4.450 1.00 97.44 82 ALA A C 1
ATOM 665 O O . ALA A 1 82 ? 0.989 0.070 -4.248 1.00 97.44 82 ALA A O 1
ATOM 666 N N . LEU A 1 83 ? 2.339 -1.544 -3.495 1.00 97.62 83 LEU A N 1
ATOM 667 C CA . LEU A 1 83 ? 1.763 -1.577 -2.147 1.00 97.62 83 LEU A CA 1
ATOM 668 C C . LEU A 1 83 ? 1.914 -0.246 -1.401 1.00 97.62 83 LEU A C 1
ATOM 670 O O . LEU A 1 83 ? 0.963 0.184 -0.752 1.00 97.62 83 LEU A O 1
ATOM 674 N N . VAL A 1 84 ? 3.071 0.414 -1.511 1.00 97.06 84 VAL A N 1
ATOM 675 C CA . VAL A 1 84 ? 3.284 1.738 -0.907 1.00 97.06 84 VAL A CA 1
ATOM 676 C C . VAL A 1 84 ? 2.345 2.768 -1.525 1.00 97.06 84 VAL A C 1
ATOM 678 O O . VAL A 1 84 ? 1.644 3.444 -0.781 1.00 97.06 84 VAL A O 1
ATOM 681 N N . LEU A 1 85 ? 2.240 2.832 -2.856 1.00 97.06 85 LEU A N 1
ATOM 682 C CA . LEU A 1 85 ? 1.293 3.737 -3.522 1.00 97.06 85 LEU A CA 1
ATOM 683 C C . LEU A 1 85 ? -0.150 3.485 -3.082 1.00 97.06 85 LEU A C 1
ATOM 685 O O . LEU A 1 85 ? -0.861 4.421 -2.737 1.00 97.06 85 LEU A O 1
ATOM 689 N N . GLN A 1 86 ? -0.573 2.221 -3.003 1.00 97.69 86 GLN A N 1
ATOM 690 C CA . GLN A 1 86 ? -1.902 1.896 -2.487 1.00 97.69 86 GLN A CA 1
ATOM 691 C C . GLN A 1 86 ? -2.113 2.393 -1.053 1.00 97.69 86 GLN A C 1
ATOM 693 O O . GLN A 1 86 ? -3.199 2.879 -0.746 1.00 97.69 86 GLN A O 1
ATOM 698 N N . ALA A 1 87 ? -1.114 2.247 -0.177 1.00 97.00 87 ALA A N 1
ATOM 699 C CA . ALA A 1 87 ? -1.198 2.722 1.201 1.00 97.00 87 ALA A CA 1
ATOM 700 C C . ALA A 1 87 ? -1.352 4.250 1.255 1.00 97.00 87 ALA A C 1
ATOM 702 O O . ALA A 1 87 ? -2.234 4.730 1.963 1.00 97.00 87 ALA A O 1
ATOM 703 N N . LEU A 1 88 ? -0.569 4.985 0.454 1.00 95.62 88 LEU A N 1
ATOM 704 C CA . LEU A 1 88 ? -0.633 6.448 0.355 1.00 95.62 88 LEU A CA 1
ATOM 705 C C . LEU A 1 88 ? -1.980 6.939 -0.197 1.00 95.62 88 LEU A C 1
ATOM 707 O O . LEU A 1 88 ? -2.572 7.862 0.365 1.00 95.62 88 LEU A O 1
ATOM 711 N N . PHE A 1 89 ? -2.505 6.282 -1.237 1.00 93.88 89 PHE A N 1
ATOM 712 C CA . PHE A 1 89 ? -3.826 6.590 -1.798 1.00 93.88 89 PHE A CA 1
ATOM 713 C C . PHE A 1 89 ? -4.940 6.343 -0.788 1.00 93.88 89 PHE A C 1
ATOM 715 O O . PHE A 1 89 ? -5.858 7.146 -0.654 1.00 93.88 89 PHE A O 1
ATOM 722 N N . ALA A 1 90 ? -4.875 5.221 -0.067 1.00 94.25 90 ALA A N 1
ATOM 723 C CA . ALA A 1 90 ? -5.899 4.862 0.903 1.00 94.25 90 ALA A CA 1
ATOM 724 C C . ALA A 1 90 ? -5.948 5.859 2.066 1.00 94.25 90 ALA A C 1
ATOM 726 O O . ALA A 1 90 ? -7.042 6.214 2.514 1.00 94.25 90 ALA A O 1
ATOM 727 N N . SER A 1 91 ? -4.777 6.289 2.542 1.00 92.12 91 SER A N 1
ATOM 728 C CA . SER A 1 91 ? -4.641 7.218 3.661 1.00 92.12 91 SER A CA 1
ATOM 729 C C . SER A 1 91 ? -4.908 8.675 3.293 1.00 92.12 91 SER A C 1
ATOM 731 O O . SER A 1 91 ? -4.853 9.508 4.187 1.00 92.12 91 SER A O 1
ATOM 733 N N . GLU A 1 92 ? -5.126 8.987 2.008 1.00 87.94 92 GLU A N 1
ATOM 734 C CA . GLU A 1 92 ? -5.224 10.371 1.515 1.00 87.94 92 GLU A CA 1
ATOM 7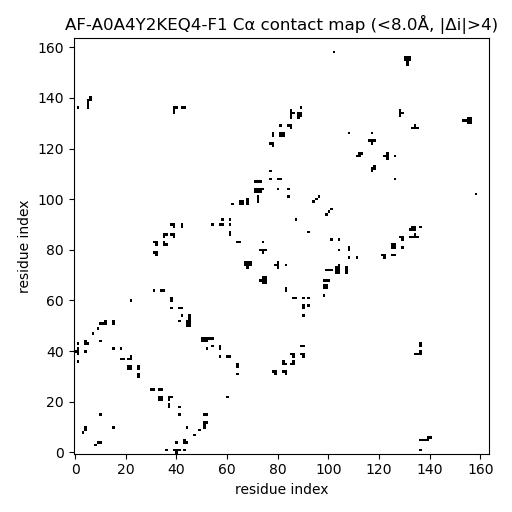35 C C . GLU A 1 92 ? -4.004 11.192 1.971 1.00 87.94 92 GLU A C 1
ATOM 737 O O . GLU A 1 92 ? -4.119 12.325 2.433 1.00 87.94 92 GLU A O 1
ATOM 742 N N . SER A 1 93 ? -2.819 10.565 1.905 1.00 81.50 93 SER A N 1
ATOM 743 C CA . SER A 1 93 ? -1.579 11.181 2.382 1.00 81.50 93 SER A CA 1
ATOM 744 C C . SER A 1 93 ? -1.286 12.429 1.557 1.00 81.50 93 SER A C 1
ATOM 746 O O . SER A 1 93 ? -1.332 12.379 0.330 1.00 81.50 93 SER A O 1
ATOM 748 N N . GLU A 1 94 ? -0.954 13.534 2.223 1.00 78.69 94 GLU A N 1
ATOM 749 C CA . GLU A 1 94 ? -0.592 14.776 1.542 1.00 78.69 94 GLU A CA 1
ATOM 750 C C . GLU A 1 94 ? 0.611 14.563 0.616 1.00 78.69 94 GLU A C 1
ATOM 752 O O . GLU A 1 94 ? 1.517 13.780 0.924 1.00 78.69 94 GLU A O 1
ATOM 757 N N . ALA A 1 95 ? 0.631 15.270 -0.513 1.00 73.00 95 ALA A N 1
ATOM 758 C CA . ALA A 1 95 ? 1.791 15.277 -1.390 1.00 73.00 95 ALA A CA 1
ATOM 759 C C . ALA A 1 95 ? 3.001 15.823 -0.619 1.00 73.00 95 ALA A C 1
ATOM 761 O O . ALA A 1 95 ? 2.938 16.881 0.001 1.00 73.00 95 ALA A O 1
ATOM 762 N N . ASP A 1 96 ? 4.093 15.071 -0.642 1.00 76.56 96 ASP A N 1
ATOM 763 C CA . ASP A 1 96 ? 5.345 15.425 0.017 1.00 76.56 96 ASP A CA 1
ATOM 764 C C . ASP A 1 96 ? 6.470 15.047 -0.937 1.00 76.56 96 ASP A C 1
ATOM 766 O O . ASP A 1 96 ? 7.083 13.986 -0.822 1.00 76.56 96 ASP A O 1
ATOM 770 N N . GLU A 1 97 ? 6.663 15.897 -1.943 1.00 68.25 97 GLU A N 1
ATOM 771 C CA . GLU A 1 97 ? 7.622 15.670 -3.026 1.00 68.25 97 GLU A CA 1
ATOM 772 C C . GLU A 1 97 ? 9.073 15.623 -2.524 1.00 68.25 97 GLU A C 1
ATOM 774 O O . GLU A 1 97 ? 9.936 15.060 -3.196 1.00 68.25 97 GLU A O 1
ATOM 779 N N . GLU A 1 98 ? 9.354 16.163 -1.330 1.00 74.31 98 GLU A N 1
ATOM 780 C CA . GLU A 1 98 ? 10.678 16.066 -0.712 1.00 74.31 98 GLU A CA 1
ATOM 781 C C . GLU A 1 98 ? 10.994 14.630 -0.280 1.00 74.31 98 GLU A C 1
ATOM 783 O O . GLU A 1 98 ? 12.134 14.178 -0.417 1.00 74.31 98 GLU A O 1
ATOM 788 N N . ASN A 1 99 ? 9.987 13.900 0.211 1.00 77.44 99 ASN A N 1
ATOM 789 C CA . ASN A 1 99 ? 10.158 12.535 0.705 1.00 77.44 99 ASN A CA 1
ATOM 790 C C . ASN A 1 99 ? 9.644 11.458 -0.260 1.00 77.44 99 ASN A C 1
ATOM 792 O O . ASN A 1 99 ? 10.081 10.312 -0.147 1.00 77.44 99 ASN A O 1
ATOM 796 N N . PHE A 1 100 ? 8.730 11.778 -1.184 1.00 92.19 100 PHE A N 1
ATOM 797 C CA . PHE A 1 100 ? 8.169 10.819 -2.137 1.00 92.19 100 PHE A CA 1
ATOM 798 C C . PHE A 1 100 ? 7.660 11.465 -3.434 1.00 92.19 100 PHE A C 1
ATOM 800 O O . PHE A 1 100 ? 6.661 12.178 -3.456 1.00 92.19 100 PHE A O 1
ATOM 807 N N . ASP A 1 101 ? 8.299 11.114 -4.546 1.00 94.12 101 ASP A N 1
ATOM 808 C CA . ASP A 1 101 ? 7.899 11.492 -5.901 1.00 94.12 101 ASP A CA 1
ATOM 809 C C . ASP A 1 101 ? 6.903 10.457 -6.459 1.00 94.12 101 ASP A C 1
ATOM 811 O O . ASP A 1 101 ? 7.281 9.411 -7.007 1.00 94.12 101 ASP A O 1
ATOM 815 N N . GLU A 1 102 ? 5.612 10.716 -6.246 1.00 92.19 102 GLU A N 1
ATOM 816 C CA . GLU A 1 102 ? 4.519 9.818 -6.630 1.00 92.19 102 GLU A CA 1
ATOM 817 C C . GLU A 1 102 ? 4.437 9.602 -8.146 1.00 92.19 102 GLU A C 1
ATOM 819 O O . GLU A 1 102 ? 4.277 8.466 -8.612 1.00 92.19 102 GLU A O 1
ATOM 824 N N . GLU A 1 103 ? 4.618 10.674 -8.920 1.00 92.06 103 GLU A N 1
ATOM 825 C CA . GLU A 1 103 ? 4.600 10.619 -10.378 1.00 92.06 103 GLU A CA 1
ATOM 826 C C . GLU A 1 103 ? 5.699 9.683 -10.880 1.00 92.06 103 GLU A C 1
ATOM 828 O O . GLU A 1 103 ? 5.450 8.780 -11.685 1.00 92.06 103 GLU A O 1
ATOM 833 N N . LYS A 1 104 ? 6.918 9.828 -10.359 1.00 95.00 104 LYS A N 1
ATOM 834 C CA . LYS A 1 104 ? 8.039 8.974 -10.741 1.00 95.00 104 LYS A CA 1
ATOM 835 C C . LYS A 1 104 ? 7.812 7.523 -10.347 1.00 95.00 104 LYS A C 1
ATOM 837 O O . LYS A 1 104 ? 8.157 6.637 -11.131 1.00 95.00 104 LYS A O 1
ATOM 842 N N . ALA A 1 105 ? 7.212 7.249 -9.188 1.00 96.19 105 ALA A N 1
ATOM 843 C CA . ALA A 1 105 ? 6.851 5.887 -8.793 1.00 96.19 105 ALA A CA 1
ATOM 844 C C . ALA A 1 105 ? 5.875 5.246 -9.794 1.00 96.19 105 ALA A C 1
ATOM 846 O O . ALA A 1 105 ? 6.095 4.120 -10.254 1.00 96.19 105 ALA A O 1
ATOM 847 N N . LEU A 1 106 ? 4.840 5.982 -10.201 1.00 94.94 106 LEU A N 1
ATOM 848 C CA . LEU A 1 106 ? 3.866 5.529 -11.195 1.00 94.94 106 LEU A CA 1
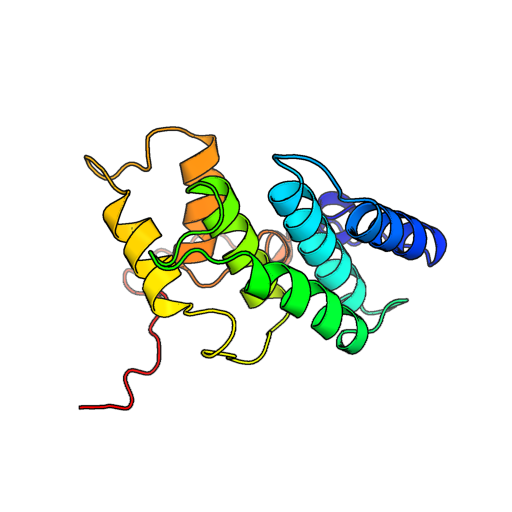ATOM 849 C C . LEU A 1 106 ? 4.479 5.359 -12.584 1.00 94.94 106 LEU A C 1
ATOM 851 O O . LEU A 1 106 ? 4.236 4.346 -13.244 1.00 94.94 106 LEU A O 1
ATOM 855 N N . GLN A 1 107 ? 5.345 6.279 -13.011 1.00 94.75 107 GLN A N 1
ATOM 856 C CA . GLN A 1 107 ? 6.098 6.129 -14.255 1.00 94.75 107 GLN A CA 1
ATOM 857 C C . GLN A 1 107 ? 6.954 4.855 -14.243 1.00 94.75 107 GLN A C 1
ATOM 859 O O . GLN A 1 107 ? 7.030 4.163 -15.260 1.00 94.75 107 GLN A O 1
ATOM 864 N N . GLN A 1 108 ? 7.580 4.502 -13.115 1.00 95.50 108 GLN A N 1
ATOM 865 C CA . GLN A 1 108 ? 8.341 3.252 -13.003 1.00 95.50 108 GLN A CA 1
ATOM 866 C C . GLN A 1 108 ? 7.446 2.012 -13.076 1.00 95.50 108 GLN A C 1
ATOM 868 O O . GLN A 1 108 ? 7.821 1.040 -13.736 1.00 95.50 108 GLN A O 1
ATOM 873 N N . ILE A 1 109 ? 6.253 2.046 -12.473 1.00 95.56 109 ILE A N 1
ATOM 874 C CA . ILE A 1 109 ? 5.257 0.980 -12.643 1.00 95.56 109 ILE A CA 1
ATOM 875 C C . ILE A 1 109 ? 4.921 0.811 -14.126 1.00 95.56 109 ILE A C 1
ATOM 877 O O . ILE A 1 109 ? 5.052 -0.294 -14.648 1.00 95.56 109 ILE A O 1
ATOM 881 N N . LEU A 1 110 ? 4.573 1.888 -14.832 1.00 94.31 110 LEU A N 1
ATOM 882 C CA . LEU A 1 110 ? 4.227 1.827 -16.257 1.00 94.31 110 LEU A CA 1
ATOM 883 C C . LEU A 1 110 ? 5.392 1.313 -17.117 1.00 94.31 110 LEU A C 1
ATOM 885 O O . LEU A 1 110 ? 5.195 0.454 -17.972 1.00 94.31 110 LEU A O 1
ATOM 889 N N . ARG A 1 111 ? 6.627 1.757 -16.849 1.00 93.56 111 ARG A N 1
ATOM 890 C CA . ARG A 1 111 ? 7.838 1.284 -17.552 1.00 93.56 111 ARG A CA 1
ATOM 891 C C . ARG A 1 111 ? 8.162 -0.186 -17.297 1.00 93.56 111 ARG A C 1
ATOM 893 O O . ARG A 1 111 ? 8.850 -0.804 -18.106 1.00 93.56 111 ARG A O 1
ATOM 900 N N . SER A 1 112 ? 7.706 -0.746 -16.178 1.00 92.56 112 SER A N 1
ATOM 901 C CA . SER A 1 112 ? 7.901 -2.164 -15.867 1.00 92.56 112 SER A CA 1
ATOM 902 C C . SER A 1 112 ? 6.998 -3.090 -16.690 1.00 92.56 112 SER A C 1
ATOM 904 O O . SER A 1 112 ? 7.246 -4.298 -16.731 1.00 92.56 112 SER A O 1
ATOM 906 N N . GLN A 1 113 ? 5.977 -2.537 -17.358 1.00 93.00 113 GLN A N 1
ATOM 907 C CA . GLN A 1 113 ? 5.079 -3.296 -18.214 1.00 93.00 113 GLN A CA 1
ATOM 908 C C . GLN A 1 113 ? 5.826 -3.813 -19.452 1.00 93.00 113 GLN A C 1
ATOM 910 O O . GLN A 1 113 ? 6.441 -3.050 -20.196 1.00 93.00 113 GLN A O 1
ATOM 915 N N . LYS A 1 114 ? 5.749 -5.123 -19.693 1.00 88.38 114 LYS A N 1
ATOM 916 C CA . LYS A 1 114 ? 6.288 -5.791 -20.885 1.00 88.38 114 LYS A CA 1
ATOM 917 C C . LYS A 1 114 ? 5.198 -6.652 -21.499 1.00 88.38 114 LYS A C 1
ATOM 919 O O . LYS A 1 114 ? 4.546 -7.410 -20.784 1.00 88.38 114 LYS A O 1
ATOM 924 N N . ASP A 1 115 ? 4.970 -6.498 -22.800 1.00 85.50 115 ASP A N 1
ATOM 925 C CA . ASP A 1 115 ? 3.941 -7.234 -23.551 1.00 85.50 115 ASP A CA 1
ATOM 926 C C . ASP A 1 115 ? 2.529 -7.102 -22.941 1.00 85.50 115 ASP A C 1
ATOM 928 O O . ASP A 1 115 ? 1.731 -8.035 -22.938 1.00 85.50 115 ASP A O 1
ATOM 932 N N . GLY A 1 116 ? 2.233 -5.935 -22.354 1.00 80.44 116 GLY A N 1
ATOM 933 C CA . GLY A 1 116 ? 0.972 -5.665 -21.655 1.00 80.44 116 GLY A CA 1
ATOM 934 C C . GLY A 1 116 ? 0.868 -6.261 -20.243 1.00 80.44 116 GLY A C 1
ATOM 935 O O . GLY A 1 116 ? -0.125 -6.023 -19.559 1.00 80.44 116 GLY A O 1
ATOM 936 N N . SER A 1 117 ? 1.889 -6.978 -19.767 1.00 88.62 117 SER A N 1
ATOM 937 C CA . SER A 1 117 ? 1.919 -7.663 -18.469 1.00 88.62 117 SER A CA 1
ATOM 938 C C . SER A 1 117 ? 2.948 -7.062 -17.502 1.00 88.62 117 SER A C 1
ATOM 940 O O . SER A 1 117 ? 3.882 -6.376 -17.906 1.00 88.62 117 SER A O 1
ATOM 942 N N . PHE A 1 118 ? 2.810 -7.370 -16.209 1.00 94.12 118 PHE A N 1
ATOM 943 C CA . PHE A 1 118 ? 3.754 -7.006 -15.138 1.00 94.12 118 PHE A CA 1
ATOM 944 C C . PHE A 1 118 ? 4.617 -8.200 -14.680 1.00 94.12 118 PHE A C 1
ATOM 946 O O . PHE A 1 118 ? 5.074 -8.284 -13.536 1.00 94.12 118 PHE A O 1
ATOM 953 N N . GLY A 1 119 ? 4.823 -9.163 -15.583 1.00 90.94 119 GLY A N 1
ATOM 954 C CA . GLY A 1 119 ? 5.715 -10.312 -15.420 1.00 90.94 119 GLY A CA 1
ATOM 955 C C . GLY A 1 119 ? 5.114 -11.502 -14.668 1.00 90.94 119 GLY A C 1
ATOM 956 O O . GLY A 1 119 ? 5.314 -12.637 -15.087 1.00 90.94 119 GLY A O 1
ATOM 957 N N . ASN A 1 120 ? 4.363 -11.283 -13.583 1.00 90.81 120 ASN A N 1
ATOM 958 C CA . ASN A 1 120 ? 3.705 -12.359 -12.833 1.00 90.81 120 ASN A CA 1
ATOM 959 C C . ASN A 1 120 ? 2.367 -11.921 -12.211 1.00 90.81 120 ASN A C 1
ATOM 961 O O . ASN A 1 120 ? 2.075 -10.732 -12.092 1.00 90.81 120 ASN A O 1
ATOM 965 N N . VAL A 1 121 ? 1.553 -12.903 -11.809 1.00 93.06 121 VAL A N 1
ATOM 966 C CA . VAL A 1 121 ? 0.203 -12.676 -11.264 1.00 93.06 121 VAL A CA 1
ATOM 967 C C . VAL A 1 121 ? 0.206 -11.804 -9.998 1.00 93.06 121 VAL A C 1
ATOM 969 O O . VAL A 1 121 ? -0.589 -10.866 -9.959 1.00 93.06 121 VAL A O 1
ATOM 972 N N . PRO A 1 122 ? 1.081 -12.018 -8.992 1.00 92.19 122 PRO A N 1
ATOM 973 C CA . PRO A 1 122 ? 1.150 -11.124 -7.835 1.00 92.19 122 PRO A CA 1
ATOM 974 C C . PRO A 1 122 ? 1.408 -9.659 -8.204 1.00 92.19 122 PRO A C 1
ATOM 976 O O . PRO A 1 122 ? 0.717 -8.780 -7.700 1.00 92.19 122 PRO A O 1
ATOM 979 N N . ASN A 1 123 ? 2.351 -9.384 -9.108 1.00 94.75 123 ASN A N 1
ATOM 980 C CA . ASN A 1 123 ? 2.621 -8.018 -9.552 1.00 94.75 123 ASN A CA 1
ATOM 981 C C . ASN A 1 123 ? 1.382 -7.392 -10.193 1.00 94.75 123 ASN A C 1
ATOM 983 O O . ASN A 1 123 ? 1.026 -6.272 -9.849 1.00 94.75 123 ASN A O 1
ATOM 987 N N . ILE A 1 124 ? 0.688 -8.128 -11.067 1.00 94.25 124 ILE A N 1
ATOM 988 C CA . ILE A 1 124 ? -0.562 -7.663 -11.686 1.00 94.25 124 ILE A CA 1
ATOM 989 C C . ILE A 1 124 ? -1.603 -7.341 -10.604 1.00 94.25 124 ILE A C 1
ATOM 991 O O . ILE A 1 124 ? -2.193 -6.265 -10.625 1.00 94.25 124 ILE A O 1
ATOM 995 N N . TYR A 1 125 ? -1.787 -8.237 -9.630 1.00 94.56 125 TYR A N 1
ATOM 996 C CA . TYR A 1 125 ? -2.750 -8.062 -8.541 1.00 94.56 125 TYR A CA 1
ATOM 997 C C . TYR A 1 125 ? -2.516 -6.773 -7.738 1.00 94.56 125 TYR A C 1
ATOM 999 O O . TYR A 1 125 ? -3.471 -6.061 -7.438 1.00 94.56 125 TYR A O 1
ATOM 1007 N N . TYR A 1 126 ? -1.261 -6.443 -7.419 1.00 96.00 126 TYR A N 1
ATOM 1008 C CA . TYR A 1 126 ? -0.947 -5.231 -6.656 1.00 96.00 126 TYR A CA 1
ATOM 1009 C C . TYR A 1 126 ? -0.831 -3.970 -7.522 1.00 96.00 126 TYR A C 1
ATOM 1011 O O . TYR A 1 126 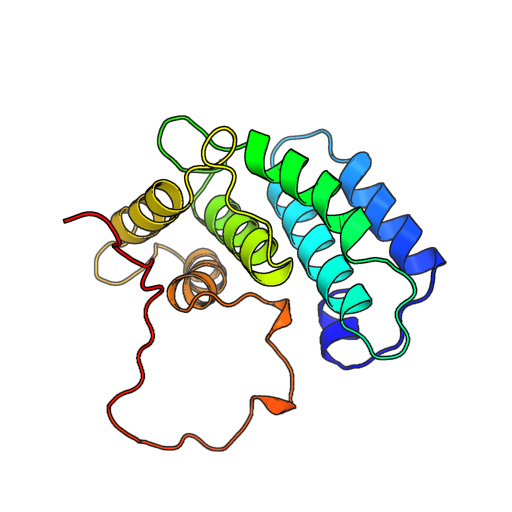? -1.081 -2.875 -7.028 1.00 96.00 126 TYR A O 1
ATOM 1019 N N . VAL A 1 127 ? -0.492 -4.085 -8.805 1.00 96.00 127 VAL A N 1
ATOM 1020 C CA . VAL A 1 127 ? -0.382 -2.927 -9.705 1.00 96.00 127 VAL A CA 1
ATOM 1021 C C . VAL A 1 127 ? -1.749 -2.445 -10.190 1.00 96.00 127 VAL A C 1
ATOM 1023 O O . VAL A 1 127 ? -1.966 -1.241 -10.279 1.00 96.00 127 VAL A O 1
ATOM 1026 N N . LEU A 1 128 ? -2.691 -3.344 -10.488 1.00 92.62 128 LEU A N 1
ATOM 1027 C CA . LEU A 1 128 ? -3.974 -2.952 -11.086 1.00 92.62 128 LEU A CA 1
ATOM 1028 C C . LEU A 1 128 ? -4.754 -1.890 -10.282 1.00 92.62 128 LEU A C 1
ATOM 1030 O O . LEU A 1 128 ? -5.204 -0.928 -10.905 1.00 92.62 128 LEU A O 1
ATOM 1034 N N . PRO A 1 129 ? -4.889 -1.984 -8.941 1.00 93.00 1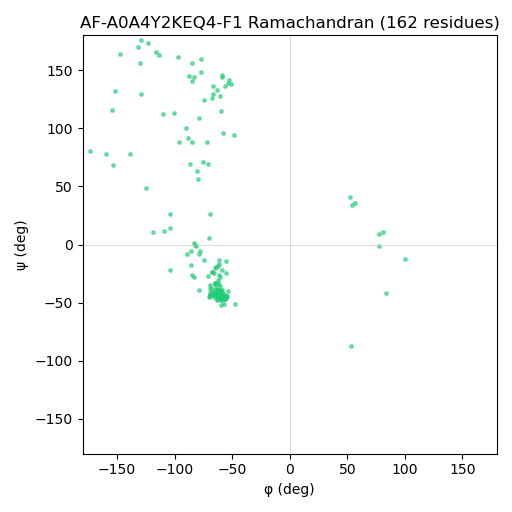29 PRO A N 1
ATOM 1035 C CA . PRO A 1 129 ? -5.543 -0.934 -8.159 1.00 93.00 129 PRO A CA 1
ATOM 1036 C C . PRO A 1 129 ? -4.838 0.420 -8.291 1.00 93.00 129 PRO A C 1
ATOM 1038 O O . PRO A 1 129 ? -5.499 1.446 -8.435 1.00 93.00 129 PRO A O 1
ATOM 1041 N N . VAL A 1 130 ? -3.503 0.417 -8.321 1.00 94.44 130 VAL A N 1
ATOM 1042 C CA . VAL A 1 130 ? -2.682 1.630 -8.417 1.00 94.44 130 VAL A CA 1
ATOM 1043 C C . VAL A 1 130 ? -2.948 2.383 -9.717 1.00 94.44 130 VAL A C 1
ATOM 1045 O O . VAL A 1 130 ? -3.069 3.600 -9.690 1.00 94.44 130 VAL A O 1
ATOM 1048 N N . LEU A 1 131 ? -3.129 1.679 -10.840 1.00 91.94 131 LEU A N 1
ATOM 1049 C CA . LEU A 1 131 ? -3.442 2.311 -12.132 1.00 91.94 131 LEU A CA 1
ATOM 1050 C C . LEU A 1 131 ? -4.782 3.071 -12.133 1.00 91.94 131 LEU A C 1
ATOM 1052 O O . LEU A 1 131 ? -5.010 3.915 -12.999 1.00 91.94 131 LEU A O 1
ATOM 1056 N N . GLN A 1 132 ? -5.657 2.775 -11.168 1.00 88.50 132 GLN A N 1
ATOM 1057 C CA . GLN A 1 132 ? -6.955 3.421 -10.972 1.00 88.50 132 GLN A CA 1
ATOM 1058 C C . GLN A 1 132 ? -6.998 4.315 -9.725 1.00 88.50 132 GLN A C 1
ATOM 1060 O O . GLN A 1 132 ? -8.088 4.702 -9.306 1.00 88.50 132 GLN A O 1
ATOM 1065 N N . CYS A 1 133 ? -5.851 4.609 -9.104 1.00 89.12 133 CYS A N 1
ATOM 1066 C CA . CYS A 1 133 ? -5.761 5.379 -7.858 1.00 89.12 133 CYS A CA 1
ATOM 1067 C C . CYS A 1 133 ? -6.590 4.744 -6.730 1.00 89.12 133 CYS A C 1
ATOM 1069 O O . CYS A 1 133 ? -7.234 5.413 -5.924 1.00 89.12 133 CYS A O 1
ATOM 1071 N N . ARG A 1 134 ? -6.620 3.410 -6.708 1.00 91.06 134 ARG A N 1
ATOM 1072 C CA . ARG A 1 134 ? -7.338 2.598 -5.729 1.00 91.06 134 ARG A CA 1
ATOM 1073 C C . ARG A 1 134 ? -6.368 1.764 -4.917 1.00 91.06 134 ARG A C 1
ATOM 1075 O O . ARG A 1 134 ? -5.214 1.549 -5.281 1.00 91.06 134 ARG A O 1
ATOM 1082 N N . SER A 1 135 ? -6.891 1.241 -3.822 1.00 95.12 135 SER A N 1
ATOM 1083 C CA . SER A 1 135 ? -6.179 0.365 -2.909 1.00 95.12 135 SER A CA 1
ATOM 1084 C C . SER A 1 135 ? -7.006 -0.874 -2.576 1.00 95.12 135 SER A C 1
ATOM 1086 O O . SER A 1 135 ? -8.212 -0.938 -2.835 1.00 95.12 135 SER A O 1
ATOM 1088 N N . LEU A 1 136 ? -6.379 -1.843 -1.913 1.00 95.38 136 LEU A N 1
ATOM 1089 C CA . LEU A 1 136 ? -7.082 -2.992 -1.345 1.00 95.38 136 LEU A CA 1
ATOM 1090 C C . LEU A 1 136 ? -8.124 -2.614 -0.270 1.00 95.38 136 LEU A C 1
ATOM 1092 O O . LEU A 1 136 ? -9.003 -3.427 0.009 1.00 95.38 136 LEU A O 1
ATOM 1096 N N . VAL A 1 1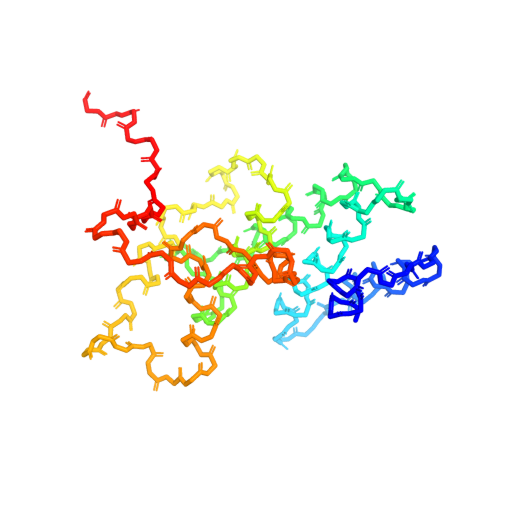37 ? -8.082 -1.403 0.305 1.00 92.94 137 VAL A N 1
ATOM 1097 C CA . VAL A 1 137 ? -9.123 -0.902 1.233 1.00 92.94 137 VAL A CA 1
ATOM 1098 C C . VAL A 1 137 ? -10.455 -0.683 0.511 1.00 92.94 137 VAL A C 1
ATOM 1100 O O . VAL A 1 137 ? -11.521 -0.751 1.110 1.00 92.94 137 VAL A O 1
ATOM 1103 N N . ASN A 1 138 ? -10.426 -0.474 -0.807 1.00 78.50 138 ASN A N 1
ATOM 1104 C CA . ASN A 1 138 ? -11.629 -0.234 -1.602 1.00 78.50 138 ASN A CA 1
ATOM 1105 C C . ASN A 1 138 ? -12.359 -1.524 -2.019 1.00 78.50 138 ASN A C 1
ATOM 1107 O O . ASN A 1 138 ? -13.354 -1.456 -2.738 1.00 78.50 138 ASN A O 1
ATOM 1111 N N . ILE A 1 139 ? -11.885 -2.705 -1.614 1.00 84.19 139 ILE A N 1
ATOM 1112 C CA . ILE A 1 139 ? -12.530 -3.979 -1.951 1.00 84.19 139 ILE A CA 1
ATOM 1113 C C . ILE A 1 139 ? -13.635 -4.254 -0.927 1.00 84.19 139 ILE A C 1
ATOM 1115 O O . ILE A 1 139 ? -13.403 -4.916 0.080 1.00 84.19 139 ILE A O 1
ATOM 1119 N N . SER A 1 140 ? -14.846 -3.760 -1.194 1.00 74.75 140 SER A N 1
ATOM 1120 C CA . SER A 1 140 ? -16.045 -4.066 -0.400 1.00 74.75 140 SER A CA 1
ATOM 1121 C C . SER A 1 140 ? -17.213 -4.503 -1.286 1.00 74.75 140 SER A C 1
ATOM 1123 O O . SER A 1 140 ? -17.284 -4.156 -2.469 1.00 74.75 140 SER A O 1
ATOM 1125 N N . SER A 1 141 ? -18.160 -5.248 -0.708 1.00 64.94 141 SER A N 1
ATOM 1126 C CA . SER A 1 141 ? -19.346 -5.766 -1.412 1.00 64.94 141 SER A CA 1
ATOM 1127 C C . SER A 1 141 ? -20.220 -4.666 -2.024 1.00 64.94 141 SER A C 1
ATOM 1129 O O . SER A 1 141 ? -20.935 -4.918 -2.992 1.00 64.94 141 SER A O 1
ATOM 1131 N N . SER A 1 142 ? -20.114 -3.432 -1.523 1.00 67.25 142 SER A N 1
ATOM 1132 C CA . SER A 1 142 ? -20.829 -2.269 -2.058 1.00 67.25 142 SER A CA 1
ATOM 1133 C C . SER A 1 142 ? -20.401 -1.887 -3.487 1.00 67.25 142 SER A C 1
ATOM 1135 O O . SER A 1 142 ? -21.168 -1.247 -4.210 1.00 67.25 142 SER A O 1
ATOM 1137 N N . HIS A 1 143 ? -19.214 -2.327 -3.925 1.00 68.69 143 HIS A N 1
ATOM 1138 C CA . HIS A 1 143 ? -18.690 -2.107 -5.277 1.00 68.69 143 HIS A CA 1
ATOM 1139 C C . HIS A 1 143 ? -19.080 -3.200 -6.279 1.00 68.69 143 HIS A C 1
ATOM 1141 O O . HIS A 1 143 ? -18.885 -3.021 -7.481 1.00 68.69 143 HIS A O 1
ATOM 1147 N N . CYS A 1 144 ? -19.687 -4.299 -5.824 1.00 71.06 144 CYS A N 1
ATOM 1148 C CA . CYS A 1 144 ? -20.211 -5.352 -6.690 1.00 71.06 144 CYS A CA 1
ATOM 1149 C C . CYS A 1 144 ? -21.583 -4.953 -7.261 1.00 71.06 144 CYS A C 1
ATOM 1151 O O . CYS A 1 144 ? -22.597 -5.590 -6.982 1.00 71.06 144 CYS A O 1
ATOM 1153 N N . LYS A 1 145 ? -21.639 -3.879 -8.057 1.00 65.81 145 LYS A N 1
ATOM 1154 C CA . LYS A 1 145 ? -22.786 -3.624 -8.942 1.00 65.81 145 LYS A CA 1
ATOM 1155 C C . LYS A 1 145 ? -22.587 -4.429 -10.227 1.00 65.81 145 LYS A C 1
ATOM 1157 O O . LYS A 1 145 ? -21.455 -4.586 -10.680 1.00 65.81 145 LYS A O 1
ATOM 1162 N N . ALA A 1 146 ? -23.670 -4.955 -10.804 1.00 57.53 146 ALA A N 1
ATOM 1163 C CA . ALA A 1 146 ? -23.609 -5.608 -12.112 1.00 57.53 146 ALA A CA 1
ATOM 1164 C C . ALA A 1 146 ? -22.907 -4.671 -13.118 1.00 57.53 146 ALA A C 1
ATOM 1166 O O . ALA A 1 146 ? -23.155 -3.462 -13.064 1.00 57.53 146 ALA A O 1
ATOM 1167 N N . PRO A 1 147 ? -22.013 -5.181 -13.985 1.00 52.72 147 PRO A N 1
ATOM 1168 C CA . PRO A 1 147 ? -21.232 -4.331 -14.871 1.00 52.72 147 PRO A CA 1
ATOM 1169 C C . PRO A 1 147 ? -22.171 -3.529 -15.774 1.00 52.72 147 PRO A C 1
ATOM 1171 O O . PRO A 1 147 ? -22.888 -4.094 -16.599 1.00 52.72 147 PRO A O 1
ATOM 1174 N N . VAL A 1 148 ? -22.170 -2.206 -15.612 1.00 53.09 148 VAL A N 1
ATOM 1175 C CA . VAL A 1 148 ? -22.751 -1.295 -16.596 1.00 53.09 148 VAL A CA 1
ATOM 1176 C C . VAL A 1 148 ? -21.713 -1.181 -17.705 1.00 53.09 148 VAL A C 1
ATOM 1178 O O . VAL A 1 148 ? -20.632 -0.633 -17.490 1.00 53.09 148 VAL A O 1
ATOM 1181 N N . ILE A 1 149 ? -22.000 -1.770 -18.868 1.00 49.22 149 ILE A N 1
ATOM 1182 C CA . ILE A 1 149 ? -21.173 -1.631 -20.073 1.00 49.22 149 ILE A CA 1
ATOM 1183 C C . ILE A 1 149 ? -21.440 -0.236 -20.651 1.00 49.22 149 ILE A C 1
ATOM 1185 O O . ILE A 1 149 ? -22.088 -0.100 -21.681 1.00 49.22 149 ILE A O 1
ATOM 1189 N N . ASP A 1 150 ? -20.967 0.803 -19.968 1.00 47.03 150 ASP A N 1
ATOM 1190 C CA . ASP A 1 150 ? -20.849 2.136 -20.550 1.00 47.03 150 ASP A CA 1
ATOM 1191 C C . ASP A 1 150 ? -19.390 2.335 -20.955 1.00 47.03 150 ASP A C 1
ATOM 1193 O O . ASP A 1 150 ? -18.472 2.341 -20.134 1.00 47.03 150 ASP A O 1
ATOM 1197 N N . GLY A 1 151 ? -19.176 2.429 -22.268 1.00 46.47 151 GLY A N 1
ATOM 1198 C CA . GLY A 1 151 ? -17.877 2.347 -22.936 1.00 46.47 151 GLY A CA 1
ATOM 1199 C C . GLY A 1 151 ? -16.920 3.518 -22.709 1.00 46.47 151 GLY A C 1
ATOM 1200 O O . GLY A 1 151 ? -16.093 3.764 -23.581 1.00 46.47 151 GLY A O 1
ATOM 1201 N N . ASN A 1 152 ? -17.005 4.256 -21.598 1.00 49.88 152 ASN A N 1
ATOM 1202 C CA . ASN A 1 152 ? -16.062 5.340 -21.326 1.00 49.88 152 ASN A CA 1
ATOM 1203 C C . ASN A 1 152 ? -15.984 5.735 -19.839 1.00 49.88 152 ASN A C 1
ATOM 1205 O O . ASN A 1 152 ? -16.526 6.756 -19.421 1.00 49.88 152 ASN A O 1
ATOM 1209 N N . SER A 1 153 ? -15.284 4.950 -19.019 1.00 44.75 153 SER A N 1
ATOM 1210 C CA . SER A 1 153 ? -14.805 5.401 -17.700 1.00 44.75 153 SER A CA 1
ATOM 1211 C C . SER A 1 153 ? -13.558 4.629 -17.280 1.00 44.75 153 SER A C 1
ATOM 1213 O O . SER A 1 153 ? -13.568 3.832 -16.347 1.00 44.75 153 SER A O 1
ATOM 1215 N N . MET A 1 154 ? -12.456 4.867 -17.991 1.00 40.44 154 MET A N 1
ATOM 1216 C CA . MET A 1 154 ? -11.125 4.603 -17.451 1.00 40.44 154 MET A CA 1
ATOM 1217 C C . MET A 1 154 ? -10.596 5.926 -16.892 1.00 40.44 154 MET A C 1
ATOM 1219 O O . MET A 1 154 ? -9.955 6.696 -17.601 1.00 40.44 154 MET A O 1
ATOM 1223 N N . SER A 1 155 ? -10.888 6.215 -15.621 1.00 46.59 155 SER A N 1
ATOM 1224 C CA . SER A 1 155 ? -10.065 7.168 -14.872 1.00 46.59 155 SER A CA 1
ATOM 1225 C C . SER A 1 155 ? -8.739 6.473 -14.593 1.00 46.59 155 SER A C 1
ATOM 1227 O O . SER A 1 155 ? -8.581 5.779 -13.592 1.00 46.59 155 SER A O 1
ATOM 1229 N N . ILE A 1 156 ? -7.807 6.601 -15.535 1.00 51.12 156 ILE A N 1
ATOM 1230 C CA . ILE A 1 156 ? -6.384 6.481 -15.222 1.00 51.12 156 ILE A CA 1
ATOM 1231 C C . ILE A 1 156 ? -6.098 7.568 -14.184 1.00 51.12 156 ILE A C 1
ATOM 1233 O O . ILE A 1 156 ? -6.712 8.634 -14.261 1.00 51.12 156 ILE A O 1
ATOM 1237 N N . CYS A 1 157 ? -5.216 7.303 -13.218 1.00 55.00 157 CYS A N 1
ATOM 1238 C CA . CYS A 1 157 ? -4.669 8.343 -12.345 1.00 55.00 157 CYS A CA 1
ATOM 1239 C C . CYS A 1 157 ? -4.184 9.533 -13.186 1.00 55.00 157 CYS A C 1
ATOM 1241 O O . CYS A 1 157 ? -3.075 9.520 -13.716 1.00 55.00 157 CYS A O 1
ATOM 1243 N N . LEU A 1 158 ? -5.036 10.539 -13.362 1.00 46.31 158 LEU A N 1
ATOM 1244 C CA . LEU A 1 158 ? -4.668 11.815 -13.936 1.00 46.31 158 LEU A CA 1
ATOM 1245 C C . LEU A 1 158 ? -4.241 12.656 -12.749 1.00 46.31 158 LEU A C 1
ATOM 1247 O O . LEU A 1 158 ? -5.082 13.185 -12.023 1.00 46.31 158 LEU A O 1
ATOM 1251 N N . PHE A 1 159 ? -2.932 12.765 -12.549 1.00 44.78 159 PHE A N 1
ATOM 1252 C CA . PHE A 1 159 ? -2.431 13.918 -11.825 1.00 44.78 159 PHE A CA 1
ATOM 1253 C C . PHE A 1 159 ? -2.913 15.157 -12.550 1.00 44.78 159 PHE A C 1
ATOM 1255 O O . PHE A 1 159 ? -2.888 15.229 -13.782 1.00 44.78 159 PHE A O 1
ATOM 1262 N N . SER A 1 160 ? -3.379 16.121 -11.766 1.00 37.06 160 SER A N 1
ATOM 1263 C CA . SER A 1 160 ? -3.604 17.469 -12.242 1.00 37.06 160 SER A CA 1
ATOM 1264 C C . SER A 1 160 ? -2.271 17.984 -12.782 1.00 37.06 160 SER A C 1
ATOM 1266 O O . SER A 1 160 ? -1.420 18.439 -12.024 1.00 37.06 160 SER A O 1
ATOM 1268 N N . ALA A 1 161 ? -2.060 17.872 -14.093 1.00 32.06 161 ALA A N 1
ATOM 1269 C CA . ALA A 1 161 ? -0.995 18.563 -14.798 1.00 32.06 161 ALA A CA 1
ATOM 1270 C C . ALA A 1 161 ? -1.350 20.056 -14.835 1.00 32.06 161 ALA A C 1
ATOM 1272 O O . ALA A 1 161 ? -1.700 20.615 -15.871 1.00 32.06 161 ALA A O 1
ATOM 1273 N N . ALA A 1 162 ? -1.309 20.703 -13.674 1.00 32.50 162 ALA A N 1
ATOM 1274 C CA . ALA A 1 162 ? -1.259 22.146 -13.555 1.00 32.50 162 ALA A CA 1
ATOM 1275 C C . ALA A 1 162 ? 0.213 22.564 -13.636 1.00 32.50 162 ALA A C 1
ATOM 1277 O O . ALA A 1 162 ? 0.802 22.934 -12.628 1.00 32.50 162 ALA A O 1
ATOM 1278 N N . SER A 1 163 ? 0.816 22.426 -14.821 1.00 33.59 163 SER A N 1
ATOM 1279 C CA . SER A 1 163 ? 2.036 23.126 -15.260 1.00 33.59 163 SER A CA 1
ATOM 1280 C C . SER A 1 163 ? 2.297 22.805 -16.737 1.00 33.59 163 SER A C 1
ATOM 1282 O O . SER A 1 163 ? 3.092 21.928 -17.074 1.00 33.59 163 SER A O 1
ATOM 1284 N N . LEU A 1 164 ? 1.584 23.516 -17.609 1.00 34.22 164 LEU A N 1
ATOM 1285 C CA . LEU A 1 164 ? 2.005 23.854 -18.970 1.00 34.22 164 LEU A CA 1
ATOM 1286 C C . LEU A 1 164 ? 2.081 25.379 -19.044 1.00 34.22 164 LEU A C 1
ATOM 1288 O O . LEU A 1 164 ? 1.145 26.018 -18.509 1.00 34.22 164 LEU A O 1
#

Foldseek 3Di:
DLVCLLAVHQDDPVNLVVLVVLLVVQDDPPSLLSLLVSLLSLLSQCPHPPHPHHLVVSQVSLLVSLQQADPQQARPDLLSLLSSLQSCLSSVHDDDCVRHDNVSSLVVNVVCDDPNDNPDDSSCVSNVQSQQSHHSSPPHPVPPDDDDPPPDDDPGPDDPPPDD

Nearest PDB structures (foldseek):
  4kkj-assembly1_A  TM=7.590E-01  e=2.497E-04  Homo sapiens
  2v3p-assembly1_A  TM=7.771E-01  e=1.604E-03  Bos taurus
  2bbc-assembly1_A  TM=7.203E-01  e=6.814E-03  Bos taurus
  8qcb-assembly1_B  TM=3.397E-01  e=9.938E+00  Saccharomyces cerevisiae

Solvent-accessible surface area (backbone atoms only — not comparable to full-atom values): 9600 Å² total; per-residue (Å²): 106,44,72,46,39,42,71,68,49,84,78,50,61,70,55,50,55,52,41,55,47,54,44,72,69,47,84,59,93,78,29,66,48,54,33,22,52,35,48,34,26,50,44,40,43,33,71,39,99,76,50,75,49,63,68,72,67,47,51,62,57,49,52,62,57,30,66,54,49,42,97,82,27,46,26,97,47,74,49,39,31,24,38,45,51,17,25,40,56,63,60,67,55,76,93,44,68,91,51,38,50,63,68,44,30,50,51,48,56,61,68,58,46,53,98,90,35,55,90,45,70,71,35,41,65,41,38,57,38,42,54,50,65,35,30,82,64,71,58,36,77,88,70,71,60,81,85,75,92,63,97,80,78,81,64,56,68,70,73,84,80,85,78,128

Radius of gyration: 16.2 Å; Cα contacts (8 Å, |Δi|>4): 191; chains: 1; bounding box: 40×36×44 Å

InterPro domains:
  IPR002157 Cobalamin (vitamin B12)-binding protein [PF01122] (1-147)
  IPR008930 Terpenoid cyclases/protein prenyltransferase alpha-alpha toroid [SSF48239] (5-138)
  IPR0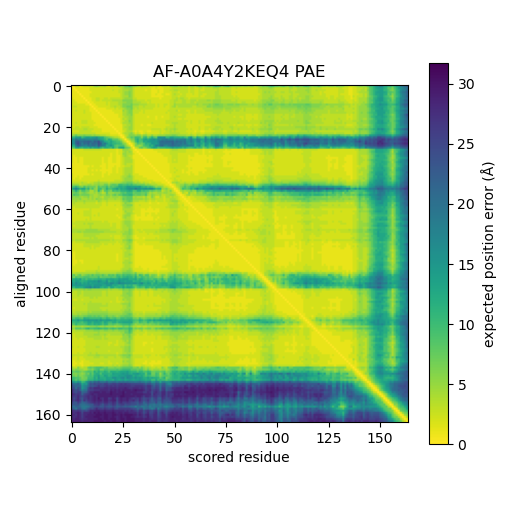51588 Eukaryotic Cobalamin Transport [PTHR10559] (1-148)

Sequence (164 aa):
MLALCNAGERMTERDVEKLTSVFWKAHREFWTDTQALAVLALVCVAKQPHEVFDMDEIKELTMELKKRQYRNGTVENLKTTALVLQALFASESEADEENFDEEKALQQILRSQKDGSFGNVPNIYYVLPVLQCRSLVNISSSHCKAPVIDGNSMSICLFSAASL

pLDDT: mean 84.03, std 16.7, range [32.06, 97.69]

Mean predicted aligned error: 7.46 Å

Secondary structure (DSSP, 8-state):
-HHHHHTTPPPPHHHHHHHHHHHHT--STTHHHHHHHHHHHHHHHHTSTT-SS-HHHHHHHHHHHHTT--TTS-SSSHHHHHHHHHHHHHTTPPP-TTT--HHHHHHHHHHT-BTTB-SSHHHHHHHHHHHTT--GGG--GGG-------S-------------